Protein AF-A0A382G0V4-F1 (afdb_monomer)

Mean predicted aligned error: 5.32 Å

pLDDT: mean 91.18, std 10.92, range [47.34, 98.81]

Secondary structure (DSSP, 8-state):
----S----SEEETTEEEPPEEEEEPPSEEE-SBPPPS-SEEEEEE-SS-EEE-BBPPPPP-TT---TT-EEEEEE-SSS-EEE-TT-TTS-GGGBEE-SSSS-EE-SSSEEEEEEEETTTTEEEEEEEE-

Nearest PDB structures (foldseek):
  6o38-assembly3_C  TM=5.838E-01  e=1.047E-02  Acinetobacter nosocomialis M2
  6o38-assembly6_F  TM=5.839E-01  e=1.615E-02  Acinetobacter nosocomialis M2
  4q1u-assembly1_A  TM=5.626E-01  e=3.309E+00  hybrid
  6h0a-assembly1_A  TM=5.255E-01  e=3.744E+00  Homo sapiens

Sequence (131 aa):
MDSKAWITVDSVIANTLQLPVGALALSNGANNNIGIPQTSFVRITGPSGVFNITGITKPAKAGNNNPDGTIIILYNTTSQNMTITNDSGSSTAANRIYTNTGSDVATTGTGTVIFIYSVTDSRWILLSSLA

Structure (mmCIF, N/CA/C/O backbone):
data_AF-A0A382G0V4-F1
#
_entry.id   AF-A0A382G0V4-F1
#
loop_
_atom_site.group_PDB
_atom_site.id
_atom_site.type_symbol
_atom_site.label_atom_id
_atom_site.label_alt_id
_atom_site.label_comp_id
_atom_site.label_asym_id
_atom_site.label_entity_id
_atom_site.label_seq_id
_atom_site.pdbx_PDB_ins_code
_atom_site.Cartn_x
_atom_site.Cartn_y
_atom_site.Cartn_z
_atom_site.occupancy
_atom_site.B_iso_or_equiv
_atom_site.auth_seq_id
_atom_site.auth_comp_id
_atom_site.auth_asym_id
_atom_site.auth_atom_id
_atom_site.pdbx_PDB_model_num
ATOM 1 N N . MET A 1 1 ? 28.211 25.222 5.034 1.00 47.34 1 MET A N 1
ATOM 2 C CA . MET A 1 1 ? 28.310 24.543 3.723 1.00 47.34 1 MET A CA 1
ATOM 3 C C . MET A 1 1 ? 28.156 23.063 3.999 1.00 47.34 1 MET A C 1
ATOM 5 O O . MET A 1 1 ? 29.113 22.309 4.106 1.00 47.34 1 MET A O 1
ATOM 9 N N . ASP A 1 2 ? 26.917 22.744 4.308 1.00 62.72 2 ASP A N 1
ATOM 10 C CA . ASP A 1 2 ? 26.412 21.801 5.288 1.00 62.72 2 ASP A CA 1
ATOM 11 C C . ASP A 1 2 ? 25.412 20.881 4.589 1.00 62.72 2 ASP A C 1
ATOM 13 O O . ASP A 1 2 ? 24.766 21.282 3.626 1.00 62.72 2 ASP A O 1
ATOM 17 N N . SER A 1 3 ? 25.427 19.623 5.034 1.00 59.94 3 SER A N 1
ATOM 18 C CA . SER A 1 3 ? 24.641 18.472 4.573 1.00 59.94 3 SER A CA 1
ATOM 19 C C . SER A 1 3 ? 24.382 18.388 3.061 1.00 59.94 3 SER A C 1
ATOM 21 O O . SER A 1 3 ? 23.378 18.833 2.511 1.00 59.94 3 SER A O 1
ATOM 23 N N . LYS A 1 4 ? 25.261 17.657 2.369 1.00 58.41 4 LYS A N 1
ATOM 24 C CA . LYS A 1 4 ? 24.935 17.076 1.062 1.00 58.41 4 LYS A CA 1
ATOM 25 C C . LYS A 1 4 ? 23.702 16.172 1.253 1.00 58.41 4 LYS A C 1
ATOM 27 O O . LYS A 1 4 ? 23.778 15.148 1.926 1.00 58.41 4 LYS A O 1
ATOM 32 N N . ALA A 1 5 ? 22.563 16.635 0.748 1.00 65.62 5 ALA A N 1
ATOM 33 C CA . ALA A 1 5 ? 21.230 16.087 0.960 1.00 65.62 5 ALA A CA 1
ATOM 34 C C . ALA A 1 5 ? 21.110 14.609 0.561 1.00 65.62 5 ALA A C 1
ATOM 36 O O . ALA A 1 5 ? 20.981 14.315 -0.624 1.00 65.62 5 ALA A O 1
ATOM 37 N N . TRP A 1 6 ? 21.085 13.694 1.536 1.00 62.38 6 TRP A N 1
ATOM 38 C CA . TRP A 1 6 ? 20.684 12.294 1.312 1.00 62.38 6 TRP A CA 1
ATOM 39 C C . TRP A 1 6 ? 19.772 11.708 2.396 1.00 62.38 6 TRP A C 1
ATOM 41 O O . TRP A 1 6 ? 19.476 10.518 2.362 1.00 62.38 6 TRP A O 1
ATOM 51 N N . ILE A 1 7 ? 19.251 12.534 3.310 1.00 63.78 7 ILE A N 1
ATOM 52 C CA . ILE A 1 7 ? 18.163 12.121 4.197 1.00 63.78 7 ILE A CA 1
ATOM 53 C C . ILE A 1 7 ? 17.214 13.301 4.461 1.00 63.78 7 ILE A C 1
ATOM 55 O O . ILE A 1 7 ? 17.527 14.219 5.213 1.00 63.78 7 ILE A O 1
ATOM 59 N N . THR A 1 8 ? 16.062 13.321 3.784 1.00 63.84 8 THR A N 1
ATOM 60 C CA . THR A 1 8 ? 14.976 14.275 4.070 1.00 63.84 8 THR A CA 1
ATOM 61 C C . THR A 1 8 ? 14.112 13.678 5.169 1.00 63.84 8 THR A C 1
ATOM 63 O O . THR A 1 8 ? 13.096 13.038 4.916 1.00 63.84 8 THR A O 1
ATOM 66 N N . VAL A 1 9 ? 14.578 13.819 6.399 1.00 67.44 9 VAL A N 1
ATOM 67 C CA . VAL A 1 9 ? 13.834 13.457 7.606 1.00 67.44 9 VAL A CA 1
ATOM 68 C C . VAL A 1 9 ? 13.428 14.748 8.287 1.00 67.44 9 VAL A C 1
ATOM 70 O O . VAL A 1 9 ? 14.200 15.703 8.296 1.00 67.44 9 VAL A O 1
ATOM 73 N N . ASP A 1 10 ? 12.200 14.795 8.794 1.00 69.56 10 ASP A N 1
ATOM 74 C CA . ASP A 1 10 ? 11.616 16.001 9.398 1.00 69.56 10 ASP A CA 1
ATOM 75 C C . ASP A 1 10 ? 12.448 16.449 10.619 1.00 69.56 10 ASP A C 1
ATOM 77 O O . ASP A 1 10 ? 12.674 17.632 10.857 1.00 69.56 10 ASP A O 1
ATOM 81 N N . SER A 1 11 ? 13.037 15.480 11.325 1.00 72.25 11 SER A N 1
ATOM 82 C CA . SER A 1 11 ? 14.142 15.684 12.256 1.00 72.25 11 SER A CA 1
ATOM 83 C C . SER A 1 11 ? 14.873 14.361 12.540 1.00 72.25 11 SER A C 1
ATOM 85 O O . SER A 1 11 ? 14.293 13.272 12.467 1.00 72.25 11 SER A O 1
ATOM 87 N N . VAL A 1 12 ? 16.161 14.453 12.880 1.00 74.00 12 VAL A N 1
ATOM 88 C CA . VAL A 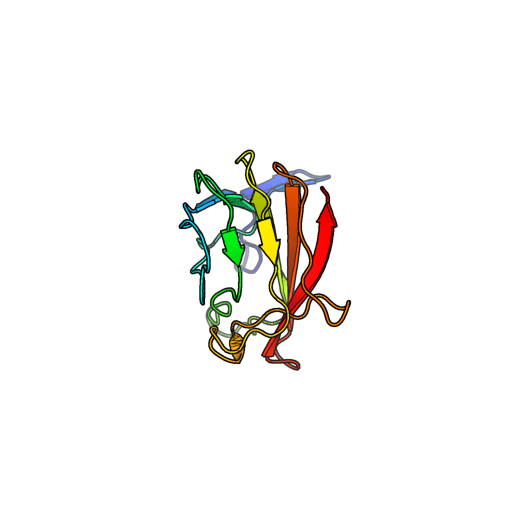1 12 ? 16.840 13.436 13.695 1.00 74.00 12 VAL A CA 1
ATOM 89 C C . VAL A 1 12 ? 16.950 14.037 15.085 1.00 74.00 12 VAL A C 1
ATOM 91 O O . VAL A 1 12 ? 17.838 14.844 15.356 1.00 74.00 12 VAL A O 1
ATOM 94 N N . ILE A 1 13 ? 16.016 13.694 15.964 1.00 77.56 13 ILE A N 1
ATOM 95 C CA . ILE A 1 13 ? 16.199 13.948 17.396 1.00 77.56 13 ILE A CA 1
ATOM 96 C C . ILE A 1 13 ? 17.152 12.844 17.855 1.00 77.56 13 ILE A C 1
ATOM 98 O O . ILE A 1 13 ? 17.044 11.734 17.352 1.00 77.56 13 ILE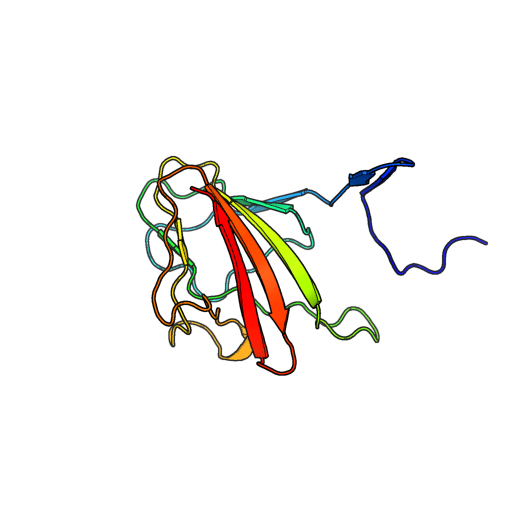 A O 1
ATOM 102 N N . ALA A 1 14 ? 18.109 13.114 18.746 1.00 76.25 14 ALA A N 1
ATOM 103 C CA . ALA A 1 14 ? 19.280 12.254 19.011 1.00 76.25 14 ALA A CA 1
ATOM 104 C C . ALA A 1 14 ? 19.010 10.742 19.259 1.00 76.25 14 ALA A C 1
ATOM 106 O O . ALA A 1 14 ? 19.944 9.944 19.237 1.00 76.25 14 ALA A O 1
ATOM 107 N N . ASN A 1 15 ? 17.749 10.336 19.450 1.00 82.44 15 ASN A N 1
ATOM 108 C CA . ASN A 1 15 ? 17.301 8.965 19.664 1.00 82.44 15 ASN A CA 1
ATOM 109 C C . ASN A 1 15 ? 16.100 8.539 18.786 1.00 82.44 15 ASN A C 1
ATOM 111 O O . ASN A 1 15 ? 15.622 7.417 18.943 1.00 82.44 15 ASN A O 1
ATOM 115 N N . THR A 1 16 ? 15.572 9.394 17.901 1.00 81.12 16 THR A N 1
ATOM 116 C CA . THR A 1 16 ? 14.389 9.090 17.078 1.00 81.12 16 THR A CA 1
ATOM 117 C C . THR A 1 16 ? 14.515 9.595 15.642 1.00 81.12 16 THR A C 1
ATOM 119 O O . THR A 1 16 ? 15.136 10.616 15.348 1.00 81.12 16 THR A O 1
ATOM 122 N N . LEU A 1 17 ? 13.883 8.853 14.733 1.00 83.56 17 LEU A N 1
ATOM 123 C CA . LEU A 1 17 ? 13.712 9.221 13.334 1.00 83.56 17 LEU A CA 1
ATOM 124 C C . LEU A 1 17 ? 12.306 9.794 13.141 1.00 83.56 17 LEU A C 1
ATOM 126 O O . LEU A 1 17 ? 11.325 9.078 13.344 1.00 83.56 17 LEU A O 1
ATOM 130 N N . GLN A 1 18 ? 12.201 11.056 12.725 1.00 85.81 18 GLN A N 1
ATOM 131 C CA . GLN A 1 18 ? 10.916 11.663 12.386 1.00 85.81 18 GLN A CA 1
ATOM 132 C C . GLN A 1 18 ? 10.676 11.585 10.876 1.00 85.81 18 GLN A C 1
ATOM 134 O O . GLN A 1 18 ? 11.463 12.087 10.068 1.00 85.81 18 GLN A O 1
ATOM 139 N N . LEU A 1 19 ? 9.578 10.935 10.494 1.00 88.31 19 LEU A N 1
ATOM 140 C CA . LEU A 1 19 ? 9.191 10.759 9.098 1.00 88.31 19 LEU A CA 1
ATOM 141 C C . LEU A 1 19 ? 8.245 11.880 8.652 1.00 88.31 19 LEU A C 1
ATOM 143 O O . LEU A 1 19 ? 7.355 12.250 9.420 1.00 88.31 19 LEU A O 1
ATOM 147 N N . PRO A 1 20 ? 8.363 12.369 7.405 1.00 88.12 20 PRO A N 1
ATOM 148 C CA . PRO A 1 20 ? 7.367 13.273 6.845 1.00 88.12 20 PRO A CA 1
ATOM 149 C C . PRO A 1 20 ? 5.997 12.581 6.760 1.00 88.12 20 PRO A C 1
ATOM 151 O O . PRO A 1 20 ? 5.903 11.416 6.351 1.00 88.12 20 PRO A O 1
ATOM 154 N N . VAL A 1 21 ? 4.944 13.318 7.133 1.00 92.12 21 VAL A N 1
ATOM 155 C CA . VAL A 1 21 ? 3.558 12.832 7.217 1.00 92.12 21 VAL A CA 1
ATOM 156 C C . VAL A 1 21 ? 2.703 13.406 6.090 1.00 92.12 21 VAL A C 1
ATOM 158 O O . VAL A 1 21 ? 2.705 14.610 5.848 1.00 92.12 21 VAL A O 1
ATOM 161 N N . GLY A 1 22 ? 1.928 12.542 5.437 1.00 94.62 22 GLY A N 1
ATOM 162 C CA . GLY A 1 22 ? 0.943 12.904 4.423 1.00 94.62 22 GLY A CA 1
ATOM 163 C C . GLY A 1 22 ? -0.432 12.297 4.699 1.00 94.62 22 GLY A C 1
ATOM 164 O O . GLY A 1 22 ? -0.600 11.444 5.574 1.00 94.62 22 GLY A O 1
ATOM 165 N N . ALA A 1 23 ? -1.427 12.723 3.926 1.00 96.38 23 ALA A N 1
ATOM 166 C CA . ALA A 1 23 ? -2.764 12.142 3.923 1.00 96.38 23 ALA A CA 1
ATOM 167 C C . ALA A 1 23 ? -3.202 11.821 2.490 1.00 96.38 23 ALA A C 1
ATOM 169 O O . ALA A 1 23 ? -2.867 12.551 1.557 1.00 96.38 23 ALA A O 1
ATOM 170 N N . LEU A 1 24 ? -3.954 10.734 2.328 1.00 97.06 24 LEU A N 1
ATOM 171 C CA . LEU A 1 24 ? -4.501 10.286 1.052 1.00 97.06 24 LEU A CA 1
ATOM 172 C C . LEU A 1 24 ? -5.926 9.766 1.261 1.00 97.06 24 LEU A C 1
ATOM 174 O O . LEU A 1 24 ? -6.158 8.883 2.084 1.00 97.06 24 LEU A O 1
ATOM 178 N N . ALA A 1 25 ? -6.880 10.291 0.496 1.00 97.56 25 ALA A N 1
ATOM 179 C CA . ALA A 1 25 ? -8.230 9.743 0.446 1.00 97.56 25 ALA A CA 1
ATOM 180 C C . ALA A 1 25 ? -8.305 8.672 -0.650 1.00 97.56 25 ALA A C 1
ATOM 182 O O . ALA A 1 25 ? -7.954 8.940 -1.800 1.00 97.56 25 ALA A O 1
ATOM 183 N N . LEU A 1 26 ? -8.763 7.472 -0.293 1.00 97.75 26 LEU A N 1
ATOM 184 C CA . LEU A 1 26 ? -9.033 6.390 -1.239 1.00 97.75 26 LEU A CA 1
ATOM 185 C C . LEU A 1 26 ? -10.530 6.297 -1.555 1.00 97.75 26 LEU A C 1
ATOM 187 O O . LEU A 1 26 ? -11.359 6.952 -0.924 1.00 97.75 26 LEU A O 1
ATOM 191 N N . SER A 1 27 ? -10.865 5.495 -2.562 1.00 98.06 27 SER A N 1
ATOM 192 C CA . SER A 1 27 ? -12.238 5.233 -3.003 1.00 98.06 27 SER A CA 1
ATOM 193 C C . SER A 1 27 ? -12.750 3.892 -2.474 1.00 98.06 27 SER A C 1
ATOM 195 O O . SER A 1 27 ? -11.961 2.989 -2.199 1.00 98.06 27 SER A O 1
ATOM 197 N N . ASN A 1 28 ? -14.075 3.743 -2.372 1.00 98.19 28 ASN A N 1
ATOM 198 C CA . ASN A 1 28 ? -14.702 2.438 -2.137 1.00 98.19 28 ASN A CA 1
ATOM 199 C C . ASN A 1 28 ? -14.289 1.446 -3.238 1.00 98.19 28 ASN A C 1
ATOM 201 O O . ASN A 1 28 ? -14.247 1.808 -4.415 1.00 98.19 28 ASN A O 1
ATOM 205 N N . GLY A 1 29 ? -14.039 0.192 -2.863 1.00 98.06 29 GLY A N 1
ATOM 206 C CA . GLY A 1 29 ? -13.590 -0.847 -3.791 1.00 98.06 29 GLY A CA 1
ATOM 207 C C . GLY A 1 29 ? -12.106 -0.743 -4.162 1.00 98.06 29 GLY A C 1
ATOM 208 O O . GLY A 1 29 ? -11.263 -0.430 -3.319 1.00 98.06 29 GLY A O 1
ATOM 209 N N . ALA A 1 30 ? -11.786 -1.065 -5.418 1.00 98.12 30 ALA A N 1
ATOM 210 C CA . ALA A 1 30 ? -10.411 -1.238 -5.876 1.00 98.12 30 ALA A CA 1
ATOM 211 C C . ALA A 1 30 ? -9.695 0.094 -6.125 1.00 98.12 30 ALA A C 1
ATOM 213 O O . ALA A 1 30 ? -10.111 0.904 -6.952 1.00 98.12 30 ALA A O 1
ATOM 214 N N . ASN A 1 31 ? -8.561 0.275 -5.453 1.00 98.62 31 ASN A N 1
ATOM 215 C CA . ASN A 1 31 ? -7.669 1.412 -5.618 1.00 98.62 31 ASN A CA 1
ATOM 216 C C . ASN A 1 31 ? -6.399 0.952 -6.337 1.00 98.62 31 ASN A C 1
ATOM 218 O O . ASN A 1 31 ? -5.489 0.370 -5.737 1.00 98.62 31 ASN A O 1
ATOM 222 N N . ASN A 1 32 ? -6.366 1.212 -7.644 1.00 98.62 32 ASN A N 1
ATOM 223 C CA . ASN A 1 32 ? -5.288 0.779 -8.523 1.00 98.62 32 ASN A CA 1
ATOM 224 C C . ASN A 1 32 ? -4.199 1.845 -8.633 1.00 98.62 32 ASN A C 1
ATOM 226 O O . ASN A 1 32 ? -4.498 3.004 -8.910 1.00 98.62 32 ASN A O 1
ATOM 230 N N . ASN A 1 33 ? -2.931 1.430 -8.540 1.00 98.06 33 ASN A N 1
ATOM 231 C CA . ASN A 1 33 ? -1.772 2.287 -8.828 1.00 98.06 33 ASN A CA 1
ATOM 232 C C . ASN A 1 33 ? -1.747 3.571 -7.986 1.00 98.06 33 ASN A C 1
ATOM 234 O O . ASN A 1 33 ? -1.432 4.642 -8.506 1.00 98.06 33 ASN A O 1
ATOM 238 N N . ILE A 1 34 ? -2.096 3.483 -6.701 1.00 97.44 34 ILE A N 1
ATOM 239 C CA . ILE A 1 34 ? -2.291 4.673 -5.873 1.00 97.44 34 ILE A CA 1
ATOM 240 C C . ILE A 1 34 ? -1.023 5.531 -5.848 1.00 97.44 34 ILE A C 1
ATOM 242 O O . ILE A 1 34 ? 0.085 5.031 -5.646 1.00 97.44 34 ILE A O 1
ATOM 246 N N . GLY A 1 35 ? -1.179 6.825 -6.109 1.00 94.69 35 GLY A N 1
ATOM 247 C CA . GLY A 1 35 ? -0.110 7.798 -5.934 1.00 94.69 35 GLY A CA 1
ATOM 248 C C . GLY A 1 35 ? -0.015 8.167 -4.462 1.00 94.69 35 GLY A C 1
ATOM 249 O O . GLY A 1 35 ? -0.985 8.656 -3.888 1.00 94.69 35 GLY A O 1
ATOM 250 N N . ILE A 1 36 ? 1.139 7.926 -3.850 1.00 89.31 36 ILE A N 1
ATOM 251 C CA . ILE A 1 36 ? 1.395 8.328 -2.468 1.00 89.31 36 ILE A CA 1
ATOM 252 C C . ILE A 1 36 ? 2.042 9.724 -2.484 1.00 89.31 36 ILE A C 1
ATOM 254 O O . ILE A 1 36 ? 2.874 9.983 -3.362 1.00 89.31 36 ILE A O 1
ATOM 258 N N . PRO A 1 37 ? 1.695 10.635 -1.551 1.00 85.75 37 PRO A N 1
ATOM 259 C CA . PRO A 1 37 ? 2.459 11.866 -1.348 1.00 85.75 37 PRO A CA 1
ATOM 260 C C . PRO A 1 37 ? 3.953 11.563 -1.140 1.00 85.75 37 PRO A C 1
ATOM 262 O O . PRO A 1 37 ? 4.316 10.447 -0.785 1.00 85.75 37 PRO A O 1
ATOM 265 N N . GLN A 1 38 ? 4.849 12.534 -1.336 1.00 82.50 38 GLN A N 1
ATOM 266 C CA . GLN A 1 38 ? 6.292 12.339 -1.093 1.00 82.50 38 GLN A CA 1
ATOM 267 C C . GLN A 1 38 ? 6.609 12.280 0.417 1.00 82.50 38 GLN A C 1
ATOM 269 O O . GLN A 1 38 ? 7.312 13.125 0.962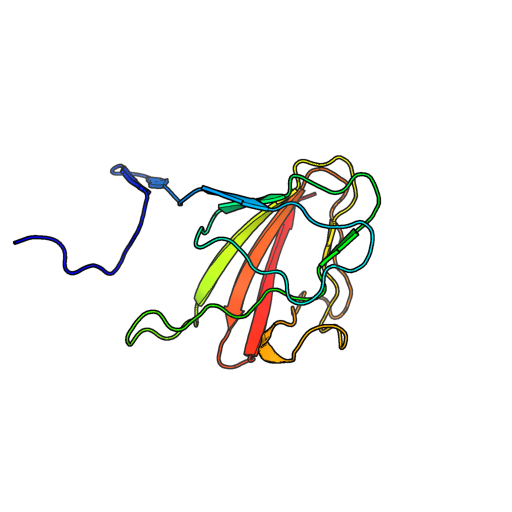 1.00 82.50 38 GLN A O 1
ATOM 274 N N . THR A 1 39 ? 6.031 11.297 1.105 1.00 88.75 39 THR A N 1
ATOM 275 C CA . THR A 1 39 ? 6.011 11.120 2.557 1.00 88.75 39 THR A CA 1
ATOM 276 C C . THR A 1 39 ? 6.100 9.633 2.885 1.00 88.75 39 THR A C 1
ATOM 278 O O . THR A 1 39 ? 5.462 8.823 2.213 1.00 88.75 39 THR A O 1
ATOM 281 N N . SER A 1 40 ? 6.832 9.266 3.937 1.00 89.88 40 SER A N 1
ATOM 282 C CA . SER A 1 40 ? 6.976 7.860 4.349 1.00 89.88 40 SER A CA 1
ATOM 283 C C . SER A 1 40 ? 5.886 7.391 5.313 1.00 89.88 40 SER A C 1
ATOM 285 O O . SER A 1 40 ? 5.722 6.187 5.482 1.00 89.88 40 SER A O 1
ATOM 287 N N . PHE A 1 41 ? 5.125 8.306 5.924 1.00 94.94 41 PHE A N 1
ATOM 288 C CA . PHE A 1 41 ? 3.977 7.975 6.768 1.00 94.94 41 PHE A CA 1
ATOM 289 C C . PHE A 1 41 ? 2.703 8.610 6.211 1.00 94.94 41 PHE A C 1
ATOM 291 O O . PHE A 1 41 ? 2.588 9.832 6.129 1.00 94.94 41 PHE A O 1
ATOM 298 N N . VAL A 1 42 ? 1.736 7.784 5.820 1.00 97.69 42 VAL A N 1
ATOM 299 C CA . VAL A 1 42 ? 0.552 8.225 5.078 1.00 97.69 42 VAL A CA 1
ATOM 300 C C . VAL A 1 42 ? -0.697 7.818 5.830 1.00 97.69 42 VAL A C 1
ATOM 302 O O . VAL A 1 42 ? -0.921 6.642 6.107 1.00 97.69 42 VAL A O 1
ATOM 305 N N . ARG A 1 43 ? -1.545 8.797 6.127 1.00 97.94 43 ARG A N 1
ATOM 306 C CA . ARG A 1 43 ? -2.860 8.573 6.726 1.00 97.94 43 ARG A CA 1
ATOM 307 C C . ARG A 1 43 ? -3.889 8.366 5.622 1.00 97.94 43 ARG A C 1
ATOM 309 O O . ARG A 1 43 ? -4.095 9.258 4.800 1.00 97.94 43 ARG A O 1
ATOM 316 N N . ILE A 1 44 ? -4.543 7.214 5.615 1.00 97.88 44 ILE A N 1
ATOM 317 C CA . ILE A 1 44 ? -5.658 6.928 4.715 1.00 97.88 44 ILE A CA 1
ATOM 318 C C . ILE A 1 44 ? -6.933 7.488 5.349 1.00 97.88 44 ILE A C 1
ATOM 320 O O . ILE A 1 44 ? -7.374 6.994 6.386 1.00 97.88 44 ILE A O 1
ATOM 324 N N . THR A 1 45 ? -7.482 8.552 4.758 1.00 97.25 45 THR A N 1
ATOM 325 C CA . THR A 1 45 ? -8.581 9.356 5.338 1.00 97.25 45 THR A CA 1
ATOM 326 C C . THR A 1 45 ? -9.966 8.999 4.805 1.00 97.25 45 THR A C 1
ATOM 328 O O . THR A 1 45 ? -10.975 9.410 5.371 1.00 97.25 45 THR A O 1
ATOM 331 N N . GLY A 1 46 ? -10.014 8.227 3.727 1.00 95.25 46 GLY A N 1
ATOM 332 C CA . GLY A 1 46 ? -11.206 7.600 3.174 1.00 95.25 46 GLY A CA 1
ATOM 333 C C . GLY A 1 46 ? -10.859 6.169 2.771 1.00 95.25 46 GLY A C 1
ATOM 334 O O . GLY A 1 46 ? -9.681 5.889 2.561 1.00 95.25 46 GLY A O 1
ATOM 335 N N . PRO A 1 47 ? -11.842 5.271 2.663 1.00 97.19 47 PRO A N 1
ATOM 336 C CA . PRO A 1 47 ? -13.205 5.599 2.269 1.00 97.19 47 PRO A CA 1
ATOM 337 C C . PRO A 1 47 ? -14.263 5.267 3.340 1.00 97.19 47 PRO A C 1
ATOM 339 O O . PRO A 1 47 ? -13.937 4.966 4.486 1.00 97.19 47 PRO A O 1
ATOM 342 N N . SER A 1 48 ? -15.550 5.390 2.989 1.00 96.56 48 SER A N 1
ATOM 343 C CA . SER A 1 48 ? -16.693 5.129 3.885 1.00 96.56 48 SER A CA 1
ATOM 344 C C . SER A 1 48 ? -17.260 3.707 3.789 1.00 96.56 48 SER A C 1
ATOM 346 O O . SER A 1 48 ? -18.166 3.360 4.543 1.00 96.56 48 SER A O 1
ATOM 348 N N . GLY A 1 49 ? -16.740 2.887 2.878 1.00 94.94 49 GLY A N 1
ATOM 349 C CA . GLY A 1 49 ? -17.054 1.472 2.718 1.00 94.94 49 GLY A CA 1
ATOM 350 C C . GLY A 1 49 ? -15.789 0.632 2.544 1.00 94.94 49 GLY A C 1
ATOM 351 O O . GLY A 1 49 ? -14.671 1.141 2.594 1.00 94.94 49 GLY A O 1
ATOM 352 N N . VAL A 1 50 ? -15.962 -0.672 2.332 1.00 91.69 50 VAL A N 1
ATOM 353 C CA . VAL A 1 50 ? -14.838 -1.594 2.123 1.00 91.69 50 VAL A CA 1
ATOM 354 C C . VAL A 1 50 ? -13.996 -1.192 0.912 1.00 91.69 50 VAL A C 1
ATOM 356 O O . VAL A 1 50 ? -14.516 -0.724 -0.108 1.00 91.69 50 VAL A O 1
ATOM 359 N N . PHE A 1 51 ? -12.685 -1.391 1.015 1.00 98.31 51 PHE A N 1
ATOM 360 C CA . PHE A 1 51 ? -11.754 -1.041 -0.046 1.00 98.31 51 PHE A CA 1
ATOM 361 C C . PHE A 1 51 ? -10.542 -1.960 -0.070 1.00 98.31 51 PHE A C 1
ATOM 363 O O . PHE A 1 51 ? -10.182 -2.606 0.920 1.00 98.31 51 PHE A O 1
ATOM 370 N N . ASN A 1 52 ? -9.895 -1.992 -1.226 1.00 98.44 52 ASN A N 1
ATOM 371 C CA . ASN A 1 52 ? -8.650 -2.704 -1.410 1.00 98.44 52 ASN A CA 1
ATOM 372 C C . ASN A 1 52 ? -7.632 -1.860 -2.178 1.00 98.44 52 ASN A C 1
ATOM 374 O O . ASN A 1 52 ? -7.989 -1.042 -3.026 1.00 98.44 52 ASN A O 1
ATOM 378 N N . ILE A 1 53 ? -6.356 -2.065 -1.866 1.00 98.56 53 ILE A N 1
ATOM 379 C CA . ILE A 1 53 ? -5.210 -1.480 -2.556 1.00 98.56 53 ILE A CA 1
ATOM 380 C C . ILE A 1 53 ? -4.585 -2.593 -3.387 1.00 98.56 53 ILE A C 1
ATOM 382 O O . ILE A 1 53 ? -4.104 -3.588 -2.848 1.00 98.56 53 ILE A O 1
ATOM 386 N N . THR A 1 54 ? -4.596 -2.426 -4.706 1.00 98.69 54 THR A N 1
ATOM 387 C CA . THR A 1 54 ? -4.052 -3.427 -5.639 1.00 98.69 54 THR A CA 1
ATOM 388 C C . THR A 1 54 ? -2.622 -3.120 -6.062 1.00 98.69 54 THR A C 1
ATOM 390 O O . TH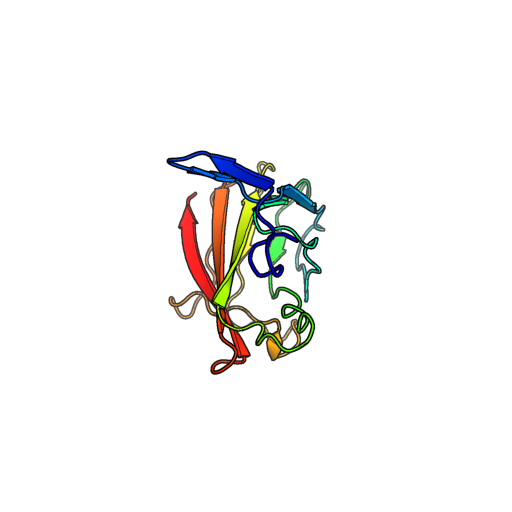R A 1 54 ? -1.929 -3.972 -6.617 1.00 98.69 54 THR A O 1
ATOM 393 N N . GLY A 1 55 ? -2.183 -1.884 -5.833 1.00 98.38 55 GLY A N 1
ATOM 394 C CA . GLY A 1 55 ? -0.841 -1.445 -6.151 1.00 98.38 55 GLY A CA 1
ATOM 395 C C . GLY A 1 55 ? -0.609 0.016 -5.815 1.00 98.38 55 GLY A C 1
ATOM 396 O O . GLY A 1 55 ? -1.540 0.822 -5.798 1.00 98.38 55 GLY A O 1
ATOM 397 N N . ILE A 1 56 ? 0.654 0.345 -5.589 1.00 98.25 56 ILE A N 1
ATOM 398 C CA . ILE A 1 56 ? 1.162 1.674 -5.263 1.00 98.25 56 ILE A CA 1
ATOM 399 C C . ILE A 1 56 ? 2.079 2.099 -6.405 1.00 98.25 56 ILE A C 1
ATOM 401 O O . ILE A 1 56 ? 2.926 1.320 -6.838 1.00 98.25 56 ILE A O 1
ATOM 405 N N . THR A 1 57 ? 1.925 3.322 -6.912 1.00 97.25 57 THR A N 1
ATOM 406 C CA . THR A 1 57 ? 2.811 3.839 -7.959 1.00 97.25 57 THR A CA 1
ATOM 407 C C . THR A 1 57 ? 4.265 3.719 -7.513 1.00 97.25 57 THR A C 1
ATOM 409 O O . THR A 1 57 ? 4.621 4.199 -6.437 1.00 97.25 57 THR A O 1
ATOM 412 N N . LYS A 1 58 ? 5.093 3.043 -8.324 1.00 93.81 58 LYS A N 1
ATOM 413 C CA . LYS A 1 58 ? 6.512 2.842 -8.022 1.00 93.81 58 LYS A CA 1
ATOM 414 C C . LYS A 1 58 ? 7.171 4.182 -7.669 1.00 93.81 58 LYS A C 1
ATOM 416 O O . LYS A 1 58 ? 6.872 5.185 -8.331 1.00 93.81 58 LYS A O 1
ATOM 421 N N . PRO A 1 59 ? 8.081 4.230 -6.682 1.00 89.75 59 PRO A N 1
ATOM 422 C CA . PRO A 1 59 ? 8.736 5.477 -6.329 1.00 89.75 59 PRO A CA 1
ATOM 423 C C . PRO A 1 59 ? 9.502 6.023 -7.533 1.00 89.75 59 PRO A C 1
ATOM 425 O O . PRO A 1 59 ? 10.181 5.286 -8.258 1.00 89.75 59 PRO A O 1
ATOM 428 N N . ALA A 1 60 ? 9.373 7.326 -7.769 1.00 84.88 60 ALA A N 1
ATOM 429 C CA . ALA A 1 60 ? 10.157 7.982 -8.797 1.00 84.88 60 ALA A CA 1
ATOM 430 C C . ALA A 1 60 ? 11.641 7.945 -8.414 1.00 84.88 60 ALA A C 1
ATOM 432 O O . ALA A 1 60 ? 12.011 8.079 -7.248 1.00 84.88 60 ALA A O 1
ATOM 433 N N . LYS A 1 61 ? 12.504 7.813 -9.421 1.00 78.31 61 LYS A N 1
ATOM 434 C CA . LYS A 1 61 ? 13.942 7.993 -9.245 1.00 78.31 61 LYS A CA 1
ATOM 435 C C . LYS A 1 61 ? 14.201 9.437 -8.792 1.00 78.31 61 LYS A C 1
ATOM 437 O O . LYS A 1 61 ? 13.910 10.369 -9.539 1.00 78.31 61 LYS A O 1
ATOM 442 N N . ALA A 1 62 ? 14.752 9.633 -7.598 1.00 68.88 62 ALA A N 1
ATOM 443 C CA . ALA A 1 62 ? 15.164 10.955 -7.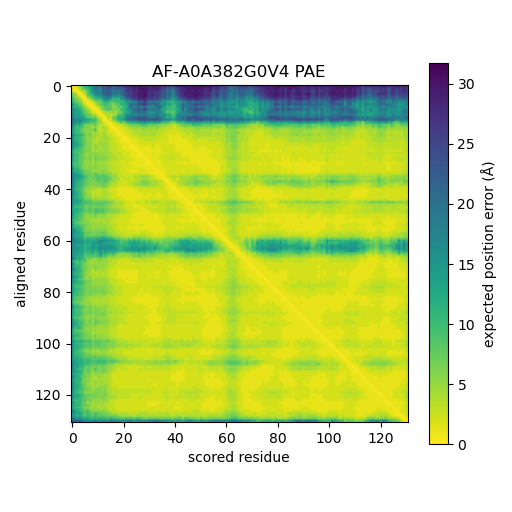131 1.00 68.88 62 ALA A CA 1
ATOM 444 C C . ALA A 1 62 ? 16.616 11.217 -7.560 1.00 68.88 62 ALA A C 1
ATOM 446 O O . ALA A 1 62 ? 17.559 10.657 -6.998 1.00 68.88 62 ALA A O 1
ATOM 447 N N . GLY A 1 63 ? 16.807 12.031 -8.601 1.00 73.12 63 GLY A N 1
ATOM 448 C CA . GLY A 1 63 ? 18.129 12.289 -9.178 1.00 73.12 63 GLY A CA 1
ATOM 449 C C . GLY A 1 63 ? 18.808 11.002 -9.659 1.00 73.12 63 GLY A C 1
ATOM 450 O O . GLY A 1 63 ? 18.293 10.291 -10.525 1.00 73.12 63 GLY A O 1
ATOM 451 N N . ASN A 1 64 ? 19.969 10.682 -9.086 1.00 70.81 64 ASN A N 1
ATOM 452 C CA . ASN A 1 64 ? 20.722 9.470 -9.418 1.00 70.81 64 ASN A CA 1
ATOM 453 C C . ASN A 1 64 ? 20.391 8.264 -8.522 1.00 70.81 64 ASN A C 1
ATOM 455 O O . ASN A 1 64 ? 20.961 7.198 -8.738 1.00 70.81 64 ASN A O 1
ATOM 459 N N . ASN A 1 65 ? 19.452 8.395 -7.581 1.00 73.00 65 ASN A N 1
ATOM 460 C CA . ASN A 1 65 ? 19.181 7.358 -6.587 1.00 73.00 65 ASN A CA 1
ATOM 461 C C . ASN A 1 65 ? 18.221 6.289 -7.109 1.00 73.00 65 ASN A C 1
ATOM 463 O O . ASN A 1 65 ? 17.196 6.597 -7.715 1.00 73.00 65 ASN A O 1
ATOM 467 N N . ASN A 1 66 ? 18.553 5.029 -6.842 1.00 83.81 66 ASN A N 1
ATOM 468 C CA . ASN A 1 66 ? 17.693 3.881 -7.101 1.00 83.81 66 ASN A CA 1
ATOM 469 C C . ASN A 1 66 ? 16.469 3.932 -6.155 1.00 83.81 66 ASN A C 1
ATOM 471 O O . ASN A 1 66 ? 16.687 4.117 -4.961 1.00 83.81 66 ASN A O 1
ATOM 475 N N . PRO A 1 67 ? 15.210 3.786 -6.628 1.00 88.12 67 PRO A N 1
ATOM 476 C CA . PRO A 1 67 ? 14.033 3.748 -5.744 1.00 88.12 67 PRO A CA 1
ATOM 477 C C . PRO A 1 67 ? 13.947 2.486 -4.865 1.00 88.12 67 PRO A C 1
ATOM 479 O O . PRO A 1 67 ? 13.020 2.360 -4.062 1.00 88.12 67 PRO A O 1
ATOM 482 N N . ASP A 1 68 ? 14.878 1.548 -5.037 1.00 93.69 68 ASP A N 1
ATOM 483 C CA . ASP A 1 68 ? 15.001 0.339 -4.230 1.00 93.69 68 ASP A CA 1
ATOM 484 C C . ASP A 1 68 ? 15.140 0.662 -2.738 1.00 93.69 68 ASP A C 1
ATOM 486 O O . ASP A 1 68 ? 15.805 1.625 -2.353 1.00 93.69 68 ASP A O 1
ATOM 490 N N . GLY A 1 69 ? 14.487 -0.126 -1.891 1.00 92.44 69 GLY A N 1
ATOM 491 C CA . GLY A 1 69 ? 14.498 0.076 -0.445 1.00 92.44 69 GLY A CA 1
ATOM 492 C C . GLY A 1 69 ? 13.604 1.211 0.068 1.00 92.44 69 GLY A C 1
ATOM 493 O O . GLY A 1 69 ? 13.621 1.492 1.264 1.00 92.44 69 GLY A O 1
ATOM 494 N N . THR A 1 70 ? 12.802 1.863 -0.785 1.00 91.81 70 THR A N 1
ATOM 495 C CA . THR A 1 70 ? 11.843 2.888 -0.328 1.00 91.81 70 THR A CA 1
ATOM 496 C C . THR A 1 70 ? 10.828 2.273 0.632 1.00 91.81 70 THR A C 1
ATOM 498 O O . THR A 1 70 ? 10.137 1.329 0.254 1.00 91.81 70 THR A O 1
ATOM 501 N N . ILE A 1 71 ? 10.698 2.835 1.838 1.00 93.94 71 ILE A N 1
ATOM 502 C CA . ILE A 1 71 ? 9.735 2.389 2.855 1.00 93.94 71 ILE A CA 1
ATOM 503 C C . ILE A 1 71 ? 8.539 3.338 2.907 1.00 93.94 71 ILE A C 1
ATOM 505 O O . ILE A 1 71 ? 8.700 4.562 2.949 1.00 93.94 71 ILE A O 1
ATOM 509 N N . ILE A 1 72 ? 7.340 2.755 2.957 1.00 95.81 72 ILE A N 1
ATOM 510 C CA . ILE A 1 72 ? 6.083 3.472 3.179 1.00 95.81 72 ILE A CA 1
ATOM 511 C C . ILE A 1 72 ? 5.287 2.769 4.277 1.00 95.81 72 ILE A C 1
ATOM 513 O O . ILE A 1 72 ? 5.141 1.547 4.277 1.00 95.81 72 ILE A O 1
ATOM 517 N N . ILE A 1 73 ? 4.736 3.567 5.186 1.00 97.19 73 ILE A N 1
ATOM 518 C CA . ILE A 1 73 ? 3.791 3.156 6.218 1.00 97.19 73 ILE A CA 1
ATOM 519 C C . ILE A 1 73 ? 2.433 3.753 5.856 1.00 97.19 73 ILE A C 1
ATOM 521 O O . ILE A 1 73 ? 2.297 4.976 5.772 1.00 97.19 73 ILE A O 1
ATOM 525 N N . LEU A 1 74 ? 1.429 2.901 5.656 1.00 97.75 74 LEU A N 1
ATOM 526 C CA . LEU A 1 74 ? 0.045 3.341 5.493 1.00 97.75 74 LEU A CA 1
ATOM 527 C C . LEU A 1 74 ? -0.709 3.078 6.787 1.00 97.75 74 LEU A C 1
ATOM 529 O O . LEU A 1 74 ? -0.794 1.936 7.235 1.00 97.75 74 LEU A O 1
ATOM 533 N N . TYR A 1 75 ? -1.280 4.130 7.358 1.00 97.88 75 TYR A N 1
ATOM 534 C CA . TYR A 1 75 ? -2.154 4.058 8.516 1.00 97.88 75 TYR A CA 1
ATOM 535 C C . TYR A 1 75 ? -3.597 4.318 8.083 1.00 97.88 75 TYR A C 1
ATOM 537 O O . TYR A 1 75 ? -3.953 5.439 7.713 1.00 97.88 75 TYR A O 1
ATOM 545 N N . ASN A 1 76 ? -4.429 3.281 8.126 1.00 97.56 76 ASN A N 1
ATOM 546 C CA . ASN A 1 76 ? -5.860 3.388 7.896 1.00 97.56 76 ASN A CA 1
ATOM 547 C C . ASN A 1 76 ? -6.541 4.019 9.106 1.00 97.56 76 ASN A C 1
ATOM 549 O O . ASN A 1 76 ? -6.627 3.392 10.157 1.00 97.56 76 ASN A O 1
ATOM 553 N N . THR A 1 77 ? -7.031 5.252 8.952 1.00 97.56 77 THR A N 1
ATOM 554 C CA . THR A 1 77 ? -7.757 5.956 10.020 1.00 97.56 77 THR A CA 1
ATOM 555 C C . THR A 1 77 ? -9.264 5.722 9.959 1.00 97.56 77 THR A C 1
ATOM 557 O O . THR A 1 77 ? -9.995 6.272 10.778 1.00 97.56 77 THR A O 1
ATOM 560 N N . THR A 1 78 ? -9.745 4.987 8.955 1.00 97.00 78 THR A N 1
ATOM 561 C CA . THR A 1 78 ? -11.167 4.670 8.785 1.00 97.00 78 THR A CA 1
ATOM 562 C C . THR A 1 78 ? -11.538 3.407 9.561 1.00 97.00 78 THR A C 1
ATOM 564 O O . THR A 1 78 ? -10.682 2.592 9.894 1.00 97.00 78 THR A O 1
ATOM 567 N N . SER A 1 79 ? -12.835 3.200 9.798 1.00 96.06 79 SER A N 1
ATOM 568 C CA . SER A 1 79 ? -13.353 1.952 10.375 1.00 96.06 79 SER A CA 1
ATOM 569 C C . SER A 1 79 ? -13.477 0.807 9.362 1.00 96.06 79 SER A C 1
ATOM 571 O O . SER A 1 79 ? -13.916 -0.281 9.724 1.00 96.06 79 SER A O 1
ATOM 573 N N . GLN A 1 80 ? -13.133 1.041 8.094 1.00 97.38 80 GLN A N 1
ATOM 574 C CA . GLN A 1 80 ? -13.318 0.081 7.010 1.00 97.38 80 GLN A CA 1
ATOM 575 C C . GLN A 1 80 ? -12.111 -0.842 6.901 1.00 97.38 80 GLN A C 1
ATOM 577 O O . GLN A 1 80 ? -10.978 -0.393 7.064 1.00 97.38 80 GLN A O 1
ATOM 582 N N . ASN A 1 81 ? -12.333 -2.119 6.587 1.00 95.50 81 ASN A N 1
ATOM 583 C CA . ASN A 1 81 ? -11.231 -3.051 6.356 1.00 95.50 81 ASN A CA 1
ATOM 584 C C . ASN A 1 81 ? -10.423 -2.617 5.127 1.00 95.50 81 ASN A C 1
ATOM 586 O O . ASN A 1 81 ? -10.981 -2.462 4.038 1.00 95.50 81 ASN A O 1
ATOM 590 N N . MET A 1 82 ? -9.110 -2.474 5.310 1.00 97.25 82 MET A N 1
A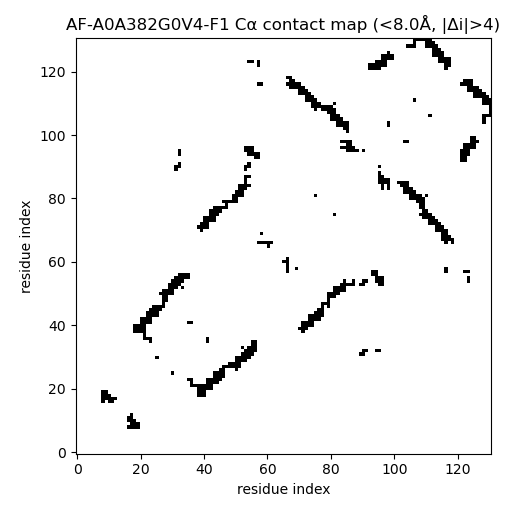TOM 591 C CA . MET A 1 82 ? -8.158 -2.253 4.229 1.00 97.25 82 MET A CA 1
ATOM 592 C C . MET A 1 82 ? -7.633 -3.606 3.765 1.00 97.25 82 MET A C 1
ATOM 594 O O . MET A 1 82 ? -6.932 -4.286 4.513 1.00 97.25 82 MET A O 1
ATOM 598 N N . THR A 1 83 ? -7.950 -3.989 2.530 1.00 98.06 83 THR A N 1
ATOM 599 C CA . THR A 1 83 ? -7.407 -5.213 1.925 1.00 98.06 83 THR A CA 1
ATOM 600 C C . THR A 1 83 ? -6.239 -4.882 1.004 1.00 98.06 83 THR A C 1
ATOM 602 O O . THR A 1 83 ? -6.349 -4.040 0.118 1.00 98.06 83 THR A O 1
ATOM 605 N N . ILE A 1 84 ? -5.110 -5.548 1.189 1.00 98.56 84 ILE A N 1
ATOM 606 C CA . ILE A 1 84 ? -3.953 -5.492 0.303 1.00 98.56 84 ILE A CA 1
ATOM 607 C C . ILE A 1 84 ? -4.050 -6.677 -0.652 1.00 98.56 84 ILE A C 1
ATOM 609 O O . ILE A 1 84 ? -3.927 -7.826 -0.226 1.00 98.56 84 ILE A O 1
ATOM 613 N N . THR A 1 85 ? -4.297 -6.396 -1.931 1.00 98.69 85 THR A N 1
ATOM 614 C CA . THR A 1 85 ? -4.474 -7.443 -2.942 1.00 98.69 85 THR A CA 1
ATOM 615 C C . THR A 1 85 ? -3.123 -7.911 -3.475 1.00 98.69 85 THR A C 1
ATOM 617 O O . THR A 1 85 ? -2.321 -7.097 -3.940 1.00 98.69 85 THR A O 1
ATOM 620 N N . ASN A 1 86 ? -2.879 -9.220 -3.441 1.00 98.75 86 ASN A N 1
ATOM 621 C CA . ASN A 1 86 ? -1.610 -9.806 -3.866 1.00 98.75 86 ASN A CA 1
ATOM 622 C C . ASN A 1 86 ? -1.477 -9.855 -5.399 1.00 98.75 86 ASN A C 1
ATOM 624 O O . ASN A 1 86 ? -2.360 -10.349 -6.093 1.00 98.75 86 ASN A O 1
ATOM 628 N N . ASP A 1 87 ? -0.354 -9.347 -5.912 1.00 98.38 87 ASP A N 1
ATOM 629 C CA . ASP A 1 87 ? 0.079 -9.306 -7.320 1.00 98.38 87 ASP A CA 1
ATOM 630 C C . ASP A 1 87 ? -1.037 -9.022 -8.341 1.00 98.38 87 ASP A C 1
ATOM 632 O O . ASP A 1 87 ? -1.121 -9.623 -9.412 1.00 98.38 87 ASP A O 1
ATOM 636 N N . SER A 1 88 ? -1.923 -8.083 -8.011 1.00 98.38 88 SER A N 1
ATOM 637 C CA . SER A 1 88 ? -3.123 -7.835 -8.803 1.00 98.38 88 SER A CA 1
ATOM 638 C C . SER A 1 88 ? -2.818 -7.341 -10.221 1.00 98.38 88 SER A C 1
ATOM 640 O O . SER A 1 88 ? -2.160 -6.316 -10.426 1.00 98.38 88 SER A O 1
ATOM 642 N N . GLY A 1 89 ? -3.407 -8.003 -11.220 1.00 98.12 89 GLY A N 1
ATOM 643 C CA . GLY A 1 89 ? -3.345 -7.585 -12.623 1.00 98.12 89 GLY A CA 1
ATOM 644 C C . GLY A 1 89 ? -3.963 -6.209 -12.909 1.00 98.12 89 GLY A C 1
ATOM 645 O O . GLY A 1 89 ? -3.618 -5.601 -13.921 1.00 98.12 89 GLY A O 1
ATOM 646 N N . SER A 1 90 ? -4.815 -5.690 -12.016 1.00 98.00 90 SER A N 1
ATOM 647 C CA . SER A 1 90 ? -5.434 -4.359 -12.132 1.00 98.00 90 SER A CA 1
ATOM 648 C C . SER A 1 90 ? -4.434 -3.209 -11.952 1.00 98.00 90 SER A C 1
ATOM 650 O O . SER A 1 90 ? -4.698 -2.075 -12.357 1.00 98.00 90 SER A O 1
ATOM 652 N N . SER A 1 91 ? -3.264 -3.493 -11.371 1.00 98.62 91 SER A N 1
ATOM 653 C CA . SER A 1 91 ? -2.147 -2.557 -11.276 1.00 98.62 91 SER A CA 1
ATOM 654 C C . SER A 1 91 ? -1.070 -2.835 -12.325 1.00 98.62 91 SER A C 1
ATOM 656 O O . SER A 1 91 ? -0.840 -3.976 -12.744 1.00 98.62 91 SER A O 1
ATOM 658 N N . THR A 1 92 ? -0.381 -1.774 -12.756 1.00 98.06 92 THR A N 1
ATOM 659 C CA . THR A 1 92 ? 0.774 -1.902 -13.655 1.00 98.06 92 THR A CA 1
ATOM 660 C C . THR A 1 92 ? 1.846 -2.745 -12.971 1.00 98.06 92 THR A C 1
ATOM 662 O O . THR A 1 92 ? 1.967 -2.702 -11.750 1.00 98.06 92 THR A O 1
ATOM 665 N N . ALA A 1 93 ? 2.617 -3.524 -13.737 1.00 97.31 93 ALA A N 1
ATOM 666 C CA . ALA A 1 93 ? 3.508 -4.545 -13.177 1.00 97.31 93 ALA A CA 1
ATOM 667 C C . ALA A 1 93 ? 4.404 -4.016 -12.041 1.00 97.31 93 ALA A C 1
ATOM 669 O O . ALA A 1 93 ? 4.410 -4.587 -10.958 1.00 97.31 93 ALA A O 1
ATOM 670 N N . ALA A 1 94 ? 5.065 -2.873 -12.249 1.00 97.25 94 ALA A N 1
ATOM 671 C CA . ALA A 1 94 ? 5.955 -2.268 -11.256 1.00 97.25 94 ALA A CA 1
ATOM 672 C C . ALA A 1 94 ? 5.240 -1.677 -10.024 1.00 97.25 94 ALA A C 1
ATOM 674 O O . ALA A 1 94 ? 5.892 -1.325 -9.051 1.00 97.25 94 ALA A O 1
ATOM 675 N N . ASN A 1 95 ? 3.916 -1.537 -10.060 1.00 98.31 95 ASN A N 1
ATOM 676 C CA . ASN A 1 95 ? 3.130 -0.979 -8.962 1.00 98.31 95 ASN A CA 1
ATOM 677 C C . ASN A 1 95 ? 2.523 -2.059 -8.058 1.00 98.31 95 ASN A C 1
ATOM 679 O O . ASN A 1 95 ? 1.962 -1.739 -7.012 1.00 98.31 95 ASN A O 1
ATOM 683 N N . ARG A 1 96 ? 2.570 -3.327 -8.471 1.00 98.62 96 ARG A N 1
ATOM 684 C CA . ARG A 1 96 ? 1.916 -4.433 -7.765 1.00 98.62 96 ARG A CA 1
ATOM 685 C C . ARG A 1 96 ? 2.593 -4.741 -6.433 1.00 98.62 96 ARG A C 1
ATOM 687 O O . ARG A 1 96 ? 3.754 -4.391 -6.207 1.00 98.62 96 ARG A O 1
ATOM 694 N N . ILE A 1 97 ? 1.847 -5.422 -5.570 1.00 98.81 97 ILE A N 1
ATOM 695 C CA . ILE A 1 97 ? 2.247 -5.736 -4.200 1.00 98.81 97 ILE A CA 1
ATOM 696 C C . ILE A 1 97 ? 2.398 -7.250 -4.038 1.00 98.81 97 ILE A C 1
ATOM 698 O O . ILE A 1 97 ? 1.475 -7.990 -4.360 1.00 98.81 97 ILE A O 1
ATOM 702 N N . TYR A 1 98 ? 3.522 -7.713 -3.500 1.00 98.50 98 TYR A N 1
ATOM 703 C CA . TYR A 1 98 ? 3.657 -9.053 -2.939 1.00 98.50 98 TYR A CA 1
ATOM 704 C C . TYR A 1 98 ? 3.345 -9.012 -1.451 1.00 98.50 98 TYR A C 1
ATOM 706 O O . TYR A 1 98 ? 4.007 -8.317 -0.681 1.00 98.50 98 TYR A O 1
ATOM 714 N N . THR A 1 99 ? 2.342 -9.781 -1.037 1.00 98.12 99 THR A N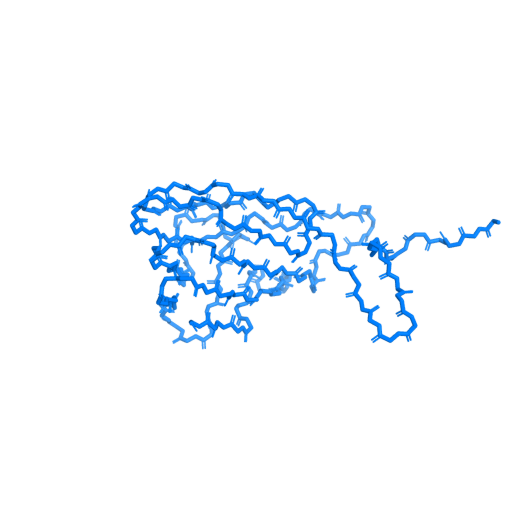 1
ATOM 715 C CA . THR A 1 99 ? 1.952 -9.895 0.375 1.00 98.12 99 THR A CA 1
ATOM 716 C C . THR A 1 99 ? 2.837 -10.861 1.162 1.00 98.12 99 THR A C 1
ATOM 718 O O . THR A 1 99 ? 2.707 -10.945 2.377 1.00 98.12 99 THR A O 1
ATOM 721 N N . ASN A 1 100 ? 3.713 -11.609 0.477 1.00 95.12 100 ASN A N 1
ATOM 722 C CA . ASN A 1 100 ? 4.510 -12.723 1.011 1.00 95.12 100 ASN A CA 1
ATOM 723 C C . ASN A 1 100 ? 3.693 -13.889 1.597 1.00 95.12 100 ASN A C 1
ATOM 725 O O . ASN A 1 100 ? 4.263 -14.803 2.185 1.00 95.12 100 ASN A O 1
ATOM 729 N N . THR A 1 101 ? 2.374 -13.900 1.398 1.00 95.62 101 THR A N 1
ATOM 730 C CA . THR A 1 101 ? 1.489 -15.011 1.788 1.00 95.62 101 THR A CA 1
ATOM 731 C C . THR A 1 101 ? 0.934 -15.766 0.580 1.00 95.62 101 THR A C 1
ATOM 733 O O . THR A 1 101 ? 0.308 -16.810 0.738 1.00 95.62 101 THR A O 1
ATOM 736 N N . GLY A 1 102 ? 1.132 -15.234 -0.633 1.00 94.62 102 GLY A N 1
ATOM 737 C CA . GLY A 1 102 ? 0.508 -15.743 -1.858 1.00 94.62 102 GLY A CA 1
ATOM 738 C C . GLY A 1 102 ? -1.002 -15.479 -1.935 1.00 94.62 102 GLY A C 1
ATOM 739 O O . GLY A 1 102 ? -1.671 -16.017 -2.811 1.00 94.62 102 GLY A O 1
ATOM 740 N N . SER A 1 103 ? -1.557 -14.683 -1.019 1.00 97.88 103 SER A N 1
ATOM 741 C CA . SER A 1 103 ? -2.982 -14.345 -0.930 1.00 97.88 103 SER A CA 1
ATOM 742 C C . SER A 1 103 ? -3.173 -12.909 -0.449 1.00 97.88 103 SER A C 1
ATOM 744 O O . SER A 1 103 ? -2.228 -12.266 0.013 1.00 97.88 103 SER A O 1
ATOM 746 N N . ASP A 1 104 ? -4.393 -12.395 -0.552 1.00 98.25 104 ASP A N 1
ATOM 747 C CA . ASP A 1 104 ? -4.738 -11.070 -0.039 1.00 98.25 104 ASP A CA 1
ATOM 748 C C . ASP A 1 104 ? -4.569 -11.003 1.488 1.00 98.25 104 ASP A C 1
ATOM 750 O O . ASP A 1 104 ? -4.813 -11.977 2.203 1.00 98.25 104 ASP A O 1
ATOM 754 N N . VAL A 1 105 ? -4.152 -9.839 1.990 1.00 97.88 105 VAL A N 1
ATOM 755 C CA . VAL A 1 105 ? -3.977 -9.575 3.427 1.00 97.88 105 VAL A CA 1
ATOM 756 C C . VAL A 1 105 ? -4.858 -8.401 3.821 1.00 97.88 105 VAL A C 1
ATOM 758 O O . VAL A 1 105 ? -4.746 -7.331 3.234 1.00 97.88 105 VAL A O 1
ATOM 761 N N . ALA A 1 106 ? -5.724 -8.577 4.817 1.00 95.75 106 ALA A N 1
ATOM 762 C CA . ALA A 1 106 ? -6.653 -7.541 5.263 1.00 95.75 106 ALA A CA 1
ATOM 763 C C . ALA A 1 106 ? -6.403 -7.120 6.717 1.00 95.75 106 ALA A C 1
ATOM 765 O O . ALA A 1 106 ? -6.072 -7.952 7.561 1.00 95.75 106 ALA A O 1
ATOM 766 N N . THR A 1 107 ? -6.607 -5.835 7.012 1.00 94.06 107 THR A N 1
ATOM 767 C CA . THR A 1 107 ? -6.737 -5.325 8.388 1.00 94.06 107 THR A CA 1
ATOM 768 C C . THR A 1 107 ? -8.187 -5.432 8.873 1.00 94.06 107 THR A C 1
ATOM 770 O O . THR A 1 107 ? -9.111 -5.580 8.068 1.00 94.06 107 THR A O 1
ATOM 773 N N . THR A 1 108 ? -8.415 -5.307 10.185 1.00 92.12 108 THR A N 1
ATOM 774 C CA . THR A 1 108 ? -9.762 -5.279 10.788 1.00 92.12 108 THR A CA 1
ATOM 775 C C . THR A 1 108 ? -10.155 -3.857 11.191 1.00 92.12 108 THR A C 1
ATOM 777 O O . THR A 1 108 ? -10.182 -3.509 12.367 1.00 92.12 108 THR A O 1
ATOM 780 N N . GLY A 1 109 ? -10.441 -3.016 10.195 1.00 92.50 109 GLY A N 1
ATOM 781 C CA . GLY A 1 109 ? -10.715 -1.591 10.380 1.00 92.50 109 GLY A CA 1
ATOM 782 C C . GLY A 1 109 ? -9.433 -0.762 10.479 1.00 92.50 109 GLY A C 1
ATOM 783 O O . GLY A 1 109 ? -8.541 -0.886 9.626 1.00 92.50 109 GLY A O 1
ATOM 784 N N . THR A 1 110 ? -9.358 0.085 11.513 1.00 96.00 110 THR A N 1
ATOM 785 C CA . THR A 1 110 ? -8.197 0.932 11.812 1.00 96.00 110 THR A CA 1
ATOM 786 C C . THR A 1 110 ? -6.955 0.065 11.954 1.00 96.00 110 THR A C 1
ATOM 788 O O . THR A 1 110 ? -6.859 -0.716 12.886 1.00 96.00 110 THR A O 1
ATOM 791 N N . GLY A 1 111 ? -5.987 0.221 11.059 1.00 95.75 111 GLY A N 1
ATOM 792 C CA . GLY A 1 111 ? -4.832 -0.670 11.002 1.00 95.75 111 GLY A CA 1
ATOM 793 C C . GLY A 1 111 ? -3.671 -0.046 10.249 1.00 95.75 111 GLY A C 1
ATOM 794 O O . GLY A 1 111 ? -3.805 1.015 9.639 1.00 95.75 111 GLY A O 1
ATOM 795 N N . THR A 1 112 ? -2.513 -0.692 10.303 1.00 97.50 112 THR A N 1
ATOM 796 C CA . THR A 1 112 ? -1.282 -0.200 9.675 1.00 97.50 112 THR A CA 1
ATOM 797 C C . THR A 1 112 ? -0.649 -1.276 8.812 1.00 97.50 112 THR A C 1
ATOM 799 O O . THR A 1 112 ? -0.594 -2.438 9.204 1.00 97.50 112 THR A O 1
ATOM 802 N N . VAL A 1 113 ? -0.121 -0.889 7.655 1.00 97.88 113 VAL A N 1
ATOM 803 C CA . VAL A 1 113 ? 0.721 -1.753 6.819 1.00 97.88 113 VAL A CA 1
ATOM 804 C C . VAL A 1 113 ? 2.039 -1.063 6.501 1.00 97.88 113 VAL A C 1
ATOM 806 O O . VAL A 1 113 ? 2.093 0.161 6.363 1.00 97.88 113 VAL A O 1
ATOM 809 N N . ILE A 1 114 ? 3.101 -1.855 6.389 1.00 97.88 114 ILE A N 1
ATOM 810 C CA . ILE A 1 114 ? 4.445 -1.386 6.049 1.00 97.88 114 ILE A CA 1
ATOM 811 C C . ILE A 1 114 ? 4.889 -2.082 4.772 1.00 97.88 114 ILE A C 1
ATOM 813 O O . ILE A 1 114 ? 4.861 -3.312 4.690 1.00 97.88 114 ILE A O 1
ATOM 817 N N . PHE A 1 115 ? 5.342 -1.294 3.803 1.00 98.00 115 PHE A N 1
ATOM 818 C CA . PHE A 1 115 ? 5.894 -1.782 2.548 1.00 98.00 115 PHE A CA 1
ATOM 819 C C . PHE A 1 115 ? 7.339 -1.345 2.368 1.00 98.00 115 PHE A C 1
ATOM 821 O O . PHE A 1 115 ? 7.728 -0.264 2.81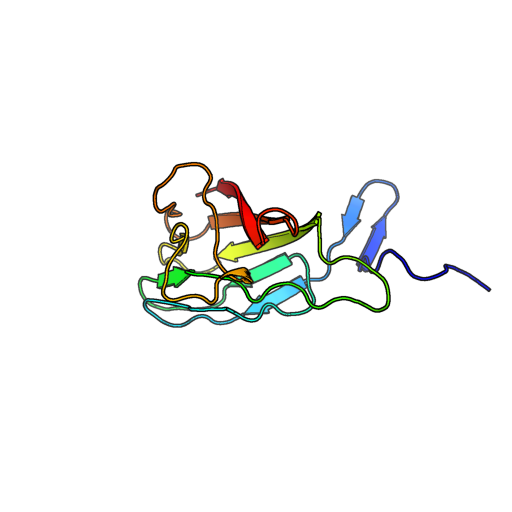3 1.00 98.00 115 PHE A O 1
ATOM 828 N N . ILE A 1 116 ? 8.096 -2.156 1.634 1.00 97.31 116 ILE A N 1
ATOM 829 C CA . ILE A 1 116 ? 9.375 -1.772 1.037 1.00 97.31 116 ILE A CA 1
ATOM 830 C C . ILE A 1 116 ? 9.325 -2.011 -0.469 1.00 97.31 116 ILE A C 1
ATOM 832 O O . ILE A 1 116 ? 8.781 -3.017 -0.918 1.00 97.31 116 ILE A O 1
ATOM 836 N N . TYR A 1 117 ? 9.855 -1.093 -1.269 1.00 97.12 117 TYR A N 1
ATOM 837 C CA . TYR A 1 117 ? 9.955 -1.307 -2.710 1.00 97.12 117 TYR A CA 1
ATOM 838 C C . TYR A 1 117 ? 11.202 -2.128 -3.049 1.00 97.12 117 TYR A C 1
ATOM 840 O O . TYR A 1 117 ? 12.295 -1.764 -2.623 1.00 97.12 117 TYR A O 1
ATOM 848 N N . SER A 1 118 ? 11.031 -3.194 -3.836 1.00 96.94 118 SER A N 1
ATOM 849 C CA . SER A 1 118 ? 12.115 -3.978 -4.435 1.00 96.94 118 SER A CA 1
ATOM 850 C C . SER A 1 118 ? 12.177 -3.707 -5.935 1.00 96.94 118 SER A C 1
ATOM 852 O O . SER A 1 118 ? 11.230 -3.985 -6.680 1.00 96.94 118 SER A O 1
ATOM 854 N N . VAL A 1 119 ? 13.303 -3.177 -6.408 1.00 95.19 119 VAL A N 1
ATOM 855 C CA . VAL A 1 119 ? 13.539 -2.951 -7.844 1.00 95.19 119 VAL A CA 1
ATOM 856 C C . VAL A 1 119 ? 13.794 -4.259 -8.578 1.00 95.19 119 VAL A C 1
ATOM 858 O O . VAL A 1 119 ? 13.311 -4.421 -9.699 1.00 95.19 119 VAL A O 1
ATOM 861 N N . THR A 1 120 ? 14.486 -5.197 -7.932 1.00 96.06 120 THR A N 1
ATOM 862 C CA . THR A 1 120 ? 14.778 -6.528 -8.483 1.00 96.06 120 THR A CA 1
ATOM 863 C C . THR A 1 120 ? 13.492 -7.285 -8.793 1.00 96.06 120 THR A C 1
ATOM 865 O O . THR A 1 120 ? 13.326 -7.789 -9.901 1.00 96.06 120 THR A O 1
ATOM 868 N N . ASP A 1 121 ? 12.545 -7.288 -7.855 1.00 96.25 121 ASP A N 1
ATOM 869 C CA . ASP A 1 121 ? 11.238 -7.922 -8.053 1.00 96.25 121 ASP A CA 1
ATOM 870 C C . ASP A 1 121 ? 10.291 -7.043 -8.880 1.00 96.25 121 ASP A C 1
ATOM 872 O O . ASP A 1 121 ? 9.296 -7.520 -9.428 1.00 96.25 121 ASP A O 1
ATOM 876 N N . SER A 1 122 ? 10.588 -5.741 -8.983 1.00 96.06 122 SER A N 1
ATOM 877 C CA . SER A 1 122 ? 9.674 -4.721 -9.501 1.00 96.06 122 SER A CA 1
ATOM 878 C C . SER A 1 122 ? 8.325 -4.773 -8.781 1.00 96.06 122 SER A C 1
ATOM 880 O O . SER A 1 122 ? 7.271 -4.819 -9.420 1.00 96.06 122 SER A O 1
ATOM 882 N N . ARG A 1 123 ? 8.366 -4.830 -7.446 1.00 97.94 123 ARG A N 1
ATOM 883 C CA . ARG A 1 123 ? 7.194 -4.971 -6.574 1.00 97.94 123 ARG A CA 1
ATOM 884 C C . ARG A 1 123 ? 7.359 -4.193 -5.282 1.00 97.94 123 ARG A C 1
ATOM 886 O O . ARG A 1 123 ? 8.459 -4.036 -4.758 1.00 97.94 123 ARG A O 1
ATOM 893 N N . TRP A 1 124 ? 6.229 -3.782 -4.727 1.00 98.31 124 TRP A N 1
ATOM 894 C CA . TRP A 1 124 ? 6.135 -3.476 -3.307 1.00 98.31 124 TRP A CA 1
ATOM 895 C C . TRP A 1 124 ? 6.035 -4.775 -2.519 1.00 98.31 124 TRP A C 1
ATOM 897 O O . TRP A 1 124 ? 5.214 -5.627 -2.834 1.00 98.31 124 TRP A O 1
ATOM 907 N N . ILE A 1 125 ? 6.851 -4.925 -1.489 1.00 98.50 125 ILE A N 1
ATOM 908 C CA . ILE A 1 125 ? 6.864 -6.089 -0.613 1.00 98.50 125 ILE A CA 1
ATOM 909 C C . ILE A 1 125 ? 6.202 -5.695 0.704 1.00 98.50 125 ILE A C 1
ATOM 911 O O . ILE A 1 125 ? 6.641 -4.747 1.359 1.00 98.50 125 ILE A O 1
ATOM 915 N N . LEU A 1 126 ? 5.141 -6.403 1.090 1.00 98.31 126 LEU A N 1
ATOM 916 C CA . LEU A 1 126 ? 4.507 -6.244 2.396 1.00 98.31 126 LEU A CA 1
ATOM 917 C C 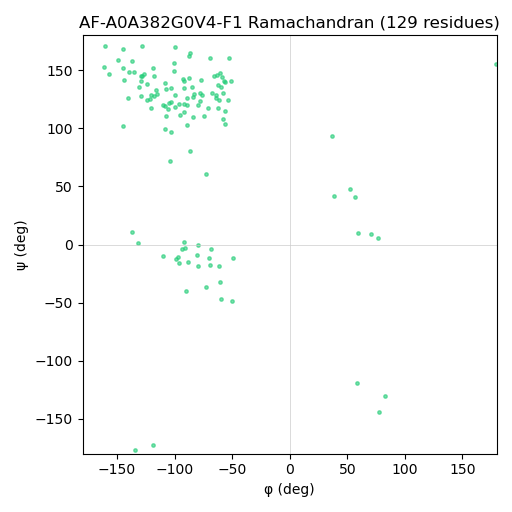. LEU A 1 126 ? 5.434 -6.815 3.473 1.00 98.31 126 LEU A C 1
ATOM 919 O O . LEU A 1 126 ? 5.736 -8.009 3.481 1.00 98.31 126 LEU A O 1
ATOM 923 N N . LEU A 1 127 ? 5.880 -5.949 4.379 1.00 97.31 127 LEU A N 1
ATOM 924 C CA . LEU A 1 127 ? 6.732 -6.321 5.507 1.00 97.31 127 LEU A CA 1
ATOM 925 C C . LEU A 1 127 ? 5.919 -6.689 6.743 1.00 97.31 127 LEU A C 1
ATOM 927 O O . LEU A 1 127 ? 6.283 -7.601 7.479 1.00 97.31 127 LEU A O 1
ATOM 931 N N . SER A 1 128 ? 4.845 -5.946 7.001 1.00 95.31 128 SER A N 1
ATOM 932 C CA . SER A 1 128 ? 4.003 -6.147 8.174 1.00 95.31 128 SER A CA 1
ATOM 933 C C . SER A 1 128 ? 2.610 -5.584 7.943 1.00 95.31 128 SER A C 1
ATOM 935 O O . SER A 1 128 ? 2.444 -4.562 7.273 1.00 95.31 128 SER A O 1
ATOM 937 N N . SER A 1 129 ? 1.626 -6.242 8.545 1.00 94.06 129 SER A N 1
ATOM 938 C CA . SER A 1 129 ? 0.259 -5.760 8.697 1.00 94.06 129 SER A CA 1
ATOM 939 C C . SER A 1 129 ? -0.139 -5.883 10.163 1.00 94.06 129 SER A C 1
ATOM 941 O O . SER A 1 129 ? -0.027 -6.962 10.745 1.00 94.06 129 SER A O 1
ATOM 943 N N . LEU A 1 130 ? -0.620 -4.791 10.741 1.00 89.88 130 LEU A N 1
ATOM 944 C CA . LEU A 1 130 ? -1.173 -4.733 12.086 1.00 89.88 130 LEU A CA 1
ATOM 945 C C . LEU A 1 130 ? -2.634 -4.312 11.981 1.00 89.88 130 LEU A C 1
ATOM 947 O O . LEU A 1 130 ? -2.959 -3.324 11.315 1.00 89.88 130 LEU A O 1
ATOM 951 N N . ALA A 1 131 ? -3.484 -5.113 12.606 1.00 78.31 131 ALA A N 1
ATOM 952 C CA . ALA A 1 131 ? -4.925 -4.951 12.636 1.00 78.31 131 ALA A CA 1
ATOM 953 C C . ALA A 1 131 ? -5.377 -4.280 13.937 1.00 78.31 131 ALA A C 1
ATOM 955 O O . ALA A 1 131 ? -4.646 -4.403 14.948 1.00 78.31 131 ALA A O 1
#

Radius of gyration: 15.06 Å; Cα contacts (8 Å, |Δi|>4): 329; chains: 1; bounding box: 45×40×33 Å

Foldseek 3Di:
DDDPDDDPFPDDDVPDTHWAEEEDEDDAEEDEQAEDPPTQEYEHPDDPEAYEYFFHNQDDADVPDDSFFRKHKYWYPFQYKYKYAACDPSYDNLGGEHAVPNGIDIDRGGWMWMWGRHPVNSHIYTPDIGD

Organism: NCBI:txid408172

Solvent-accessible surface area (backbone atoms only — not comparable to full-atom values): 7088 Å² total; per-residue (Å²): 145,73,77,87,86,82,75,93,49,79,38,78,50,102,88,48,83,39,67,38,75,39,74,46,75,50,56,62,37,83,32,55,40,40,80,74,64,102,38,40,34,32,37,27,74,32,36,98,43,57,28,32,41,22,14,42,48,60,68,70,62,61,84,91,43,74,43,51,70,44,58,40,34,43,36,38,75,28,81,34,38,48,28,42,36,42,62,28,82,84,13,56,72,54,13,10,24,41,52,85,70,90,40,68,50,68,31,72,16,49,22,39,38,34,35,32,29,37,62,90,78,31,24,32,36,50,75,47,78,44,86